Protein AF-A0A952C4N4-F1 (afdb_monomer_lite)

Secondary structure (DSSP, 8-state):
-PPP------EEE--S--TTS-HHHHHHHHHTT--STT-EEE-

Foldseek 3Di:
DDDDDDDDKDKDFQQDDCPPPDPVVVVVCVVQVPPDHGDIDID

Structure (mmCIF, N/CA/C/O backbone):
data_AF-A0A952C4N4-F1
#
_entry.id   AF-A0A952C4N4-F1
#
loop_
_atom_site.group_PDB
_atom_site.id
_atom_site.type_symbol
_atom_site.label_atom_id
_atom_site.label_alt_id
_atom_site.label_comp_id
_atom_site.label_asym_id
_atom_site.label_entity_id
_atom_site.label_seq_id
_atom_site.pdbx_PDB_ins_code
_atom_site.Cartn_x
_atom_site.Cartn_y
_atom_site.Cartn_z
_atom_site.occupancy
_atom_site.B_iso_or_equiv
_atom_site.auth_seq_id
_atom_site.auth_comp_id
_atom_site.auth_asym_id
_atom_site.auth_atom_id
_atom_site.pdbx_PDB_model_num
ATOM 1 N N . MET A 1 1 ? -38.874 0.812 14.424 1.00 51.62 1 MET A N 1
ATOM 2 C CA . MET A 1 1 ? -37.738 1.665 14.848 1.00 51.62 1 MET A CA 1
ATOM 3 C C . MET A 1 1 ? -36.610 1.542 13.829 1.00 51.62 1 MET A C 1
ATOM 5 O O . MET A 1 1 ? -36.261 0.411 13.500 1.00 51.62 1 MET A O 1
ATOM 9 N N . PRO A 1 2 ? -36.055 2.642 13.290 1.00 67.19 2 PRO A N 1
ATOM 10 C CA . PRO A 1 2 ? -34.944 2.562 12.347 1.00 67.19 2 PRO A CA 1
ATOM 11 C C . PRO A 1 2 ? -33.67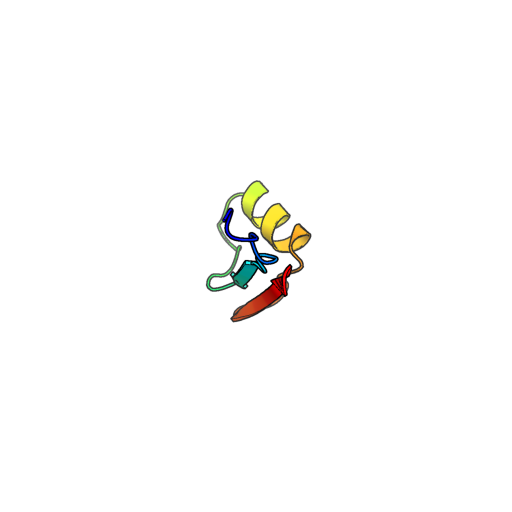1 2.134 13.095 1.00 67.19 2 PRO A C 1
ATOM 13 O O . PRO A 1 2 ? -33.303 2.732 14.105 1.00 67.19 2 PRO A O 1
ATOM 16 N N . LYS A 1 3 ? -33.004 1.070 12.633 1.00 66.94 3 LYS A N 1
ATOM 17 C CA . LYS A 1 3 ? -31.742 0.605 13.229 1.00 66.94 3 LYS A CA 1
ATOM 18 C C . LYS A 1 3 ? -30.641 1.643 12.968 1.00 66.94 3 LYS A C 1
ATOM 20 O O . LYS A 1 3 ? -30.345 1.943 11.811 1.00 66.94 3 LYS A O 1
ATOM 25 N N . LYS A 1 4 ? -30.019 2.176 14.028 1.00 66.94 4 LYS A N 1
ATOM 26 C CA . LYS A 1 4 ? -28.821 3.034 13.937 1.00 66.94 4 LYS A CA 1
ATOM 27 C C . LYS A 1 4 ? -27.703 2.266 13.219 1.00 66.94 4 LYS A C 1
ATOM 29 O O . LYS A 1 4 ? -27.294 1.201 13.677 1.00 66.94 4 LYS A O 1
ATOM 34 N N . LYS A 1 5 ? -27.201 2.799 12.099 1.00 65.19 5 LYS A N 1
ATOM 35 C CA . LYS A 1 5 ? -25.988 2.289 11.441 1.00 65.19 5 LYS A CA 1
ATOM 36 C C . LYS A 1 5 ? -24.785 2.677 12.307 1.00 65.19 5 LYS A C 1
ATOM 38 O O . LYS A 1 5 ? -24.483 3.859 12.425 1.00 65.19 5 LYS A O 1
ATOM 43 N N . GLY A 1 6 ? -24.148 1.693 12.942 1.00 71.75 6 GLY A N 1
ATOM 44 C CA . GLY A 1 6 ? -22.894 1.890 13.673 1.00 71.75 6 GLY A CA 1
ATOM 45 C C . GLY A 1 6 ? -21.751 2.292 12.736 1.00 71.75 6 GLY A C 1
ATOM 46 O O . GLY A 1 6 ? -21.788 1.980 11.542 1.00 71.75 6 GLY A O 1
ATOM 47 N N . ALA A 1 7 ? -20.753 2.992 13.279 1.00 74.56 7 ALA A N 1
ATOM 48 C CA . ALA A 1 7 ? -19.549 3.375 12.549 1.00 74.56 7 ALA A CA 1
ATOM 49 C C . ALA A 1 7 ? -18.857 2.121 11.990 1.00 74.56 7 ALA A C 1
ATOM 51 O O . ALA A 1 7 ? -18.557 1.185 12.731 1.00 74.56 7 ALA A O 1
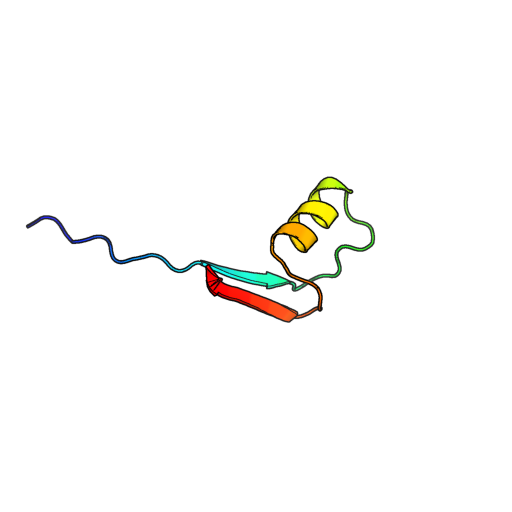ATOM 52 N N . LYS A 1 8 ? -18.656 2.074 10.669 1.00 81.75 8 LYS A N 1
ATOM 53 C CA . LYS A 1 8 ? -18.005 0.947 9.995 1.00 81.75 8 LYS A CA 1
ATOM 54 C C . LYS A 1 8 ? -16.519 1.247 9.874 1.00 81.75 8 LYS A C 1
ATOM 56 O O . LYS A 1 8 ? -16.147 2.084 9.063 1.00 81.75 8 LYS A O 1
ATOM 61 N N . ILE A 1 9 ? -15.712 0.552 10.667 1.00 86.56 9 ILE A N 1
ATOM 62 C CA . ILE A 1 9 ? -14.253 0.579 10.552 1.00 86.56 9 ILE A CA 1
ATOM 63 C C . ILE A 1 9 ? -13.851 -0.427 9.474 1.00 86.56 9 ILE A C 1
ATOM 65 O O . ILE A 1 9 ? -14.276 -1.586 9.512 1.00 86.56 9 ILE A O 1
ATOM 69 N N . ILE A 1 10 ? -13.049 0.010 8.509 1.00 90.94 10 ILE A N 1
ATOM 70 C CA . ILE A 1 10 ? -12.510 -0.841 7.450 1.00 90.94 10 ILE A CA 1
ATOM 71 C C . ILE A 1 10 ? -11.085 -1.230 7.830 1.00 90.94 10 ILE A C 1
ATOM 73 O O . ILE A 1 10 ? -10.239 -0.384 8.110 1.00 90.94 10 ILE A O 1
ATOM 77 N N . ARG A 1 11 ? -10.817 -2.536 7.813 1.00 92.50 11 ARG A N 1
ATOM 78 C CA . ARG A 1 11 ? -9.496 -3.109 8.083 1.00 92.50 11 ARG A CA 1
ATOM 79 C C . ARG A 1 11 ? -8.905 -3.608 6.773 1.00 92.50 11 ARG A C 1
ATOM 81 O O . ARG A 1 11 ? -9.507 -4.453 6.113 1.00 92.50 11 ARG A O 1
ATOM 88 N N . VAL A 1 12 ? -7.732 -3.107 6.402 1.00 94.00 12 VAL A N 1
ATOM 89 C CA . VAL A 1 12 ? -7.053 -3.461 5.146 1.00 94.00 12 VAL A CA 1
ATOM 90 C C . VAL A 1 12 ? -5.674 -4.032 5.456 1.00 94.00 12 VAL A C 1
ATOM 92 O O . VAL A 1 12 ? -4.919 -3.427 6.211 1.00 94.00 12 VAL A O 1
ATOM 95 N N . LYS A 1 13 ? -5.335 -5.189 4.872 1.00 96.06 13 LYS A N 1
ATOM 96 C CA . LYS A 1 13 ? -4.039 -5.867 5.048 1.00 96.06 13 LYS A CA 1
ATOM 97 C C . LYS A 1 13 ? -3.292 -5.991 3.721 1.00 96.06 13 LYS A C 1
ATOM 99 O O . LYS A 1 13 ? -3.858 -6.484 2.746 1.00 96.06 13 LYS A O 1
ATOM 104 N N . LEU A 1 14 ? -2.005 -5.642 3.699 1.00 96.69 14 LEU A N 1
ATOM 105 C CA . LEU A 1 14 ? -1.145 -5.874 2.533 1.00 96.69 14 LEU A CA 1
ATOM 106 C C . LEU A 1 14 ? -0.642 -7.326 2.510 1.00 96.69 14 LEU A C 1
ATOM 108 O O . LEU A 1 14 ? 0.325 -7.660 3.187 1.00 96.69 14 LEU A O 1
ATOM 112 N N . VAL A 1 15 ? -1.297 -8.204 1.747 1.00 96.88 15 VAL A N 1
ATOM 113 C CA . VAL A 1 15 ? -0.965 -9.648 1.698 1.00 96.88 15 VAL A CA 1
ATOM 114 C C . VAL A 1 15 ? 0.073 -9.989 0.625 1.00 96.88 15 VAL A C 1
ATOM 116 O O . V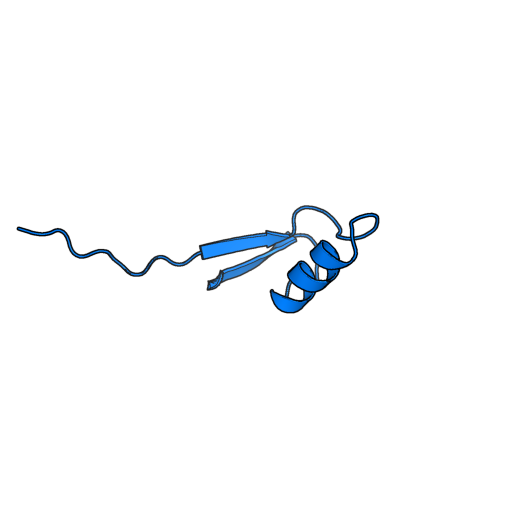AL A 1 15 ? 0.782 -10.984 0.744 1.00 96.88 15 VAL A O 1
ATOM 119 N N . ARG A 1 16 ? 0.182 -9.176 -0.428 1.00 94.94 16 ARG A N 1
ATOM 120 C CA . ARG A 1 16 ? 1.120 -9.387 -1.539 1.00 94.94 16 ARG A CA 1
ATOM 121 C C . ARG A 1 16 ? 1.960 -8.140 -1.764 1.00 94.94 16 ARG A C 1
ATOM 123 O O . ARG A 1 16 ? 1.493 -7.029 -1.532 1.00 94.94 16 ARG A O 1
ATOM 130 N N . SER A 1 17 ? 3.196 -8.344 -2.213 1.00 94.19 17 SER A N 1
ATOM 131 C CA . SER A 1 17 ? 4.086 -7.240 -2.569 1.00 94.19 17 SER A CA 1
ATOM 132 C C . SER A 1 17 ? 3.517 -6.456 -3.759 1.00 94.19 17 SER A C 1
ATOM 134 O O . SER A 1 17 ? 3.048 -7.088 -4.703 1.00 94.19 17 SER A O 1
ATOM 136 N N . PRO A 1 18 ? 3.587 -5.114 -3.762 1.00 94.88 18 PRO A N 1
ATOM 137 C CA . PRO A 1 18 ? 3.178 -4.291 -4.901 1.00 94.88 18 PRO A CA 1
ATOM 138 C C . PRO A 1 18 ? 4.206 -4.297 -6.058 1.00 94.88 18 PRO A C 1
ATOM 140 O O . PRO A 1 18 ? 3.986 -3.666 -7.093 1.00 94.88 18 PRO A O 1
ATOM 143 N N . ILE A 1 19 ? 5.334 -5.006 -5.924 1.00 94.62 19 ILE A N 1
ATOM 144 C CA . ILE A 1 19 ? 6.326 -5.178 -6.999 1.00 94.62 19 ILE A CA 1
ATOM 145 C C . ILE A 1 19 ? 5.701 -5.969 -8.160 1.00 94.62 19 ILE A C 1
ATOM 147 O O . ILE A 1 19 ? 5.023 -6.967 -7.942 1.00 94.62 19 ILE A O 1
ATOM 151 N N . GLY A 1 20 ? 5.928 -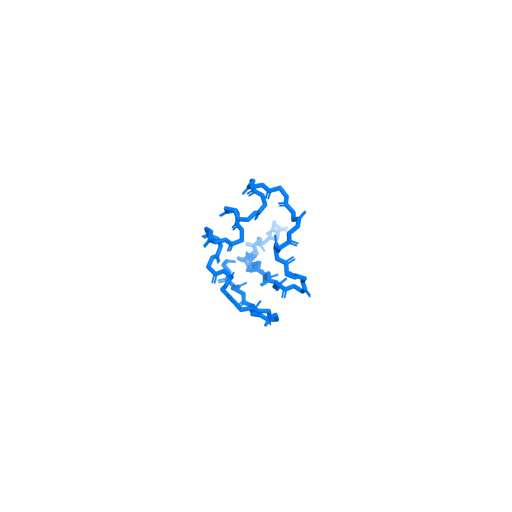5.515 -9.396 1.00 95.62 20 GLY A N 1
ATOM 152 C CA . GLY A 1 20 ? 5.371 -6.131 -10.610 1.00 95.62 20 GLY A CA 1
ATOM 153 C C . GLY A 1 20 ? 3.932 -5.721 -10.953 1.00 95.62 20 GLY A C 1
ATOM 154 O O . GLY A 1 20 ? 3.463 -6.040 -12.039 1.00 95.62 20 GLY A O 1
ATOM 155 N N . TYR A 1 21 ? 3.251 -4.980 -10.075 1.00 95.94 21 TYR A N 1
ATOM 156 C CA . TYR A 1 21 ? 1.915 -4.435 -10.335 1.00 95.94 21 TYR A CA 1
ATOM 157 C C . TYR A 1 21 ? 1.967 -3.053 -11.000 1.00 95.94 21 TYR A C 1
ATOM 159 O O . TYR A 1 21 ? 3.026 -2.415 -11.072 1.00 95.94 21 TYR A O 1
ATOM 167 N N . THR A 1 22 ? 0.811 -2.584 -11.480 1.00 97.88 22 THR A N 1
ATOM 168 C CA . THR A 1 22 ? 0.690 -1.279 -12.142 1.00 97.88 22 THR A CA 1
ATOM 169 C C . THR A 1 22 ? 1.064 -0.138 -11.201 1.00 97.88 22 THR A C 1
ATOM 171 O O . THR A 1 22 ? 0.935 -0.228 -9.976 1.00 97.88 22 THR A O 1
ATOM 174 N N . GLU A 1 23 ? 1.516 0.974 -11.774 1.00 96.62 23 GLU A N 1
ATOM 175 C CA . GLU A 1 23 ? 1.917 2.141 -10.992 1.00 96.62 23 GLU A CA 1
ATOM 176 C C . GLU A 1 23 ? 0.763 2.699 -10.148 1.00 96.62 23 GLU A C 1
ATOM 178 O O . GLU A 1 23 ? 0.964 3.069 -8.992 1.00 96.62 23 GLU A O 1
ATOM 183 N N . SER A 1 24 ? -0.464 2.667 -10.673 1.00 97.31 24 SER A N 1
ATOM 184 C CA . SER A 1 24 ? -1.663 3.068 -9.936 1.00 97.31 24 SER A CA 1
ATOM 185 C C . SER A 1 24 ? -1.838 2.260 -8.648 1.00 97.31 24 SER A C 1
ATOM 187 O O . SER A 1 24 ? -2.076 2.842 -7.594 1.00 97.31 24 SER A O 1
ATOM 189 N N . GLN A 1 25 ? -1.655 0.935 -8.702 1.00 95.69 25 GLN A N 1
ATOM 190 C CA . GLN A 1 25 ? -1.775 0.074 -7.522 1.00 95.69 25 GLN A CA 1
ATOM 191 C C . GLN A 1 25 ? -0.667 0.344 -6.503 1.00 95.69 25 GLN A C 1
ATOM 193 O O . GLN A 1 25 ? -0.949 0.413 -5.307 1.00 95.69 25 GLN A O 1
ATOM 198 N N . LYS A 1 26 ? 0.573 0.559 -6.962 1.00 95.81 26 LYS A N 1
ATOM 199 C CA . LYS A 1 26 ? 1.689 0.949 -6.085 1.00 95.81 26 LYS A CA 1
ATOM 200 C C . LYS A 1 26 ? 1.374 2.245 -5.336 1.00 95.81 26 LYS A C 1
ATOM 202 O O . LYS A 1 26 ? 1.433 2.266 -4.110 1.00 95.81 26 LYS A O 1
ATOM 207 N N . ARG A 1 27 ? 0.928 3.277 -6.061 1.00 96.75 27 ARG A N 1
ATOM 208 C CA . ARG A 1 27 ? 0.546 4.575 -5.483 1.00 96.75 27 ARG A CA 1
ATOM 209 C C . ARG A 1 27 ? -0.601 4.449 -4.480 1.00 96.75 27 ARG A C 1
ATOM 211 O O . ARG A 1 27 ? -0.578 5.108 -3.447 1.00 96.75 27 ARG A O 1
ATOM 218 N N . THR A 1 28 ? -1.593 3.591 -4.735 1.00 95.81 28 THR A N 1
ATOM 219 C CA . THR A 1 28 ? -2.681 3.346 -3.772 1.00 95.81 28 THR A CA 1
ATOM 220 C C . THR A 1 28 ? -2.168 2.706 -2.484 1.00 95.81 28 THR A C 1
ATOM 222 O O . THR A 1 28 ? -2.548 3.137 -1.400 1.00 95.81 28 THR A O 1
ATOM 225 N N . VAL A 1 29 ? -1.292 1.702 -2.577 1.00 95.69 29 VAL A N 1
ATOM 226 C CA . VAL A 1 29 ? -0.701 1.035 -1.403 1.00 95.69 29 VAL A CA 1
ATOM 227 C C . VAL A 1 29 ? 0.103 2.032 -0.555 1.00 95.69 29 VAL A C 1
ATOM 229 O O . VAL A 1 29 ? -0.041 2.051 0.669 1.00 95.69 29 VAL A O 1
ATOM 232 N N . GLU A 1 30 ? 0.871 2.913 -1.200 1.00 94.12 30 GLU A N 1
ATOM 233 C CA . GLU A 1 30 ? 1.614 3.993 -0.538 1.00 94.12 30 GLU A CA 1
ATOM 234 C C . GLU A 1 30 ? 0.690 5.029 0.115 1.00 94.12 30 GLU A C 1
ATOM 236 O O . GLU A 1 30 ? 0.883 5.365 1.284 1.00 94.12 30 GLU A O 1
ATOM 241 N N . ALA A 1 31 ? -0.349 5.485 -0.593 1.00 95.69 31 ALA A N 1
ATOM 242 C CA . ALA A 1 31 ? -1.329 6.443 -0.078 1.00 95.69 31 ALA A CA 1
ATOM 243 C C . ALA A 1 31 ? -2.125 5.893 1.118 1.00 95.69 31 ALA A C 1
ATOM 245 O O . ALA A 1 31 ? -2.480 6.639 2.030 1.00 95.69 31 ALA A O 1
ATOM 246 N N . LEU A 1 32 ? -2.369 4.579 1.145 1.00 94.56 32 LEU A N 1
ATOM 247 C CA . LEU A 1 32 ? -2.977 3.883 2.281 1.00 94.56 32 LEU A CA 1
ATOM 248 C C . LEU A 1 32 ? -2.002 3.669 3.455 1.00 94.56 32 LEU A C 1
ATOM 250 O O . LEU A 1 32 ? -2.423 3.203 4.512 1.00 94.56 32 LEU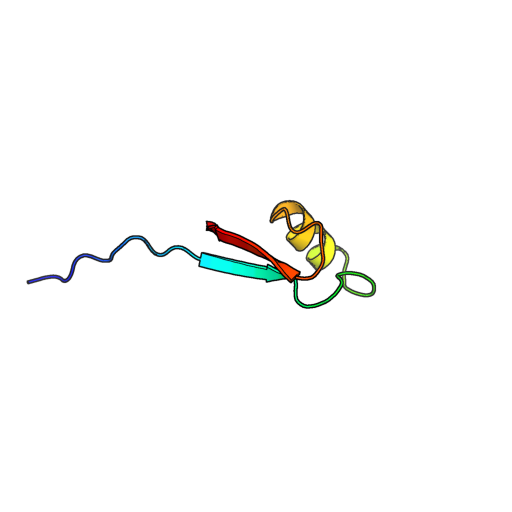 A O 1
ATOM 254 N N . GLY A 1 33 ? -0.713 3.995 3.305 1.00 94.12 33 GLY A N 1
ATOM 255 C CA . GLY A 1 33 ? 0.298 3.861 4.360 1.00 94.12 33 GLY A CA 1
ATOM 256 C C . GLY A 1 33 ? 0.792 2.428 4.593 1.00 94.12 33 GLY A C 1
ATOM 257 O O . GLY A 1 33 ? 1.395 2.137 5.632 1.00 94.12 33 GLY A O 1
ATOM 258 N N . LEU A 1 34 ? 0.553 1.521 3.643 1.00 95.38 34 LEU A N 1
ATOM 259 C CA . LEU A 1 34 ? 0.978 0.123 3.709 1.00 95.38 34 LEU A CA 1
ATOM 260 C C . LEU A 1 34 ? 2.424 0.000 3.200 1.00 95.38 34 LEU A C 1
ATOM 262 O O . LEU A 1 34 ? 2.672 -0.143 2.008 1.00 95.38 34 LEU A O 1
ATOM 266 N N . ARG A 1 35 ? 3.398 0.069 4.115 1.00 92.31 35 ARG A N 1
ATOM 267 C CA . ARG A 1 35 ? 4.842 0.073 3.801 1.00 92.31 35 ARG A CA 1
ATOM 268 C C . ARG A 1 35 ? 5.497 -1.301 3.951 1.00 92.31 35 ARG A C 1
ATOM 270 O O . ARG A 1 35 ? 6.564 -1.530 3.391 1.00 92.31 35 ARG A O 1
ATOM 277 N N . LYS A 1 36 ? 4.893 -2.204 4.730 1.00 93.19 36 LYS A N 1
ATOM 278 C CA . LYS A 1 36 ? 5.417 -3.551 5.008 1.00 93.19 36 LYS A CA 1
ATOM 279 C C . LYS A 1 36 ? 4.407 -4.631 4.631 1.00 93.19 36 LYS A C 1
ATOM 281 O O . LYS A 1 36 ? 3.198 -4.461 4.785 1.00 93.19 36 LYS A O 1
ATOM 286 N N . LEU A 1 37 ? 4.916 -5.777 4.186 1.00 93.38 37 LEU A N 1
ATOM 287 C CA . LEU A 1 37 ? 4.107 -6.974 3.960 1.00 93.38 37 LEU A CA 1
ATOM 288 C C . LEU A 1 37 ? 3.455 -7.418 5.279 1.00 93.38 37 LEU A C 1
ATOM 290 O O . LEU A 1 37 ? 4.070 -7.349 6.341 1.00 93.38 37 LEU A O 1
ATOM 294 N N . ASN A 1 38 ? 2.202 -7.856 5.203 1.00 94.69 38 ASN A N 1
ATOM 295 C CA . ASN A 1 38 ? 1.325 -8.200 6.323 1.00 94.69 38 ASN A CA 1
ATOM 296 C C . ASN A 1 38 ? 0.931 -7.050 7.267 1.00 94.69 38 ASN A C 1
ATOM 298 O O . ASN A 1 38 ? 0.247 -7.314 8.257 1.00 94.69 38 ASN A O 1
ATOM 302 N N . GLN A 1 39 ? 1.281 -5.798 6.958 1.00 95.69 39 GLN A N 1
ATOM 303 C CA . GLN A 1 39 ? 0.805 -4.636 7.708 1.00 95.69 39 GLN A CA 1
ATOM 304 C C . GLN A 1 39 ? -0.713 -4.478 7.556 1.00 95.69 39 GLN A C 1
ATOM 306 O O . GLN A 1 39 ? -1.259 -4.690 6.470 1.00 95.69 39 GLN A O 1
ATOM 311 N N . VAL A 1 40 ? -1.373 -4.093 8.649 1.00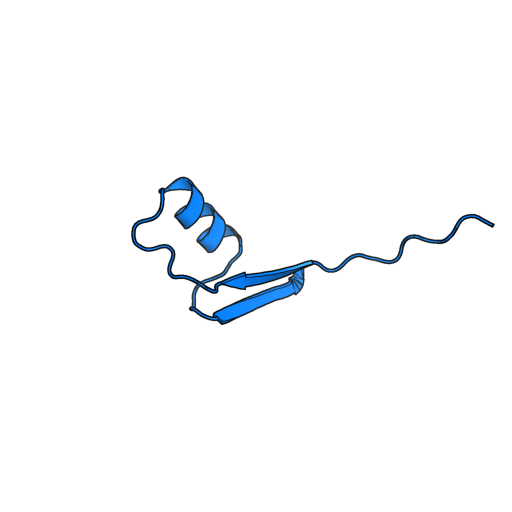 95.00 40 VAL A N 1
ATOM 312 C CA . VAL A 1 40 ? -2.809 -3.803 8.705 1.00 95.00 40 VAL A CA 1
ATOM 313 C C . VAL A 1 40 ? -3.005 -2.318 8.996 1.00 95.00 40 VAL A C 1
ATOM 315 O O . VAL A 1 40 ? -2.307 -1.763 9.842 1.00 95.00 40 VAL A O 1
ATOM 318 N N . VAL A 1 41 ? -3.940 -1.686 8.292 1.00 93.31 41 VAL A N 1
ATOM 319 C CA . VAL A 1 41 ? -4.383 -0.306 8.527 1.00 93.31 41 VAL A CA 1
ATOM 320 C C . VAL A 1 41 ? -5.887 -0.321 8.782 1.00 93.31 41 VAL A C 1
ATOM 322 O O . VAL A 1 41 ? -6.631 -1.021 8.091 1.00 93.31 41 VAL A O 1
ATOM 325 N N . GLU A 1 42 ? -6.317 0.433 9.790 1.00 91.12 42 GLU A N 1
ATOM 326 C CA . GLU A 1 42 ? -7.715 0.569 10.205 1.00 91.12 42 GLU A CA 1
ATOM 327 C C . GLU A 1 42 ? -8.136 2.034 10.024 1.00 91.12 42 GLU A C 1
ATOM 329 O O . GLU A 1 42 ? -7.428 2.939 10.478 1.00 91.12 42 GLU A O 1
ATOM 334 N N . LYS A 1 43 ? -9.242 2.274 9.312 1.00 79.75 43 LYS A N 1
ATOM 335 C CA . LYS A 1 43 ? -9.783 3.608 9.003 1.00 79.75 43 LYS A CA 1
ATOM 336 C C . LYS A 1 43 ? -11.306 3.623 9.055 1.00 79.75 43 LYS A C 1
ATOM 338 O O . LYS A 1 43 ? -11.921 2.548 8.863 1.00 79.75 43 LYS A O 1
#

Sequence (43 aa):
MPKKKGAKIIRVKLVRSPIGYTESQKRTVEALGLRKLNQVVEK

pLDDT: mean 89.39, std 11.09, range [51.62, 97.88]

Radius of gyration: 14.54 Å; chains: 1; bounding box: 44×16×27 Å